Protein AF-A0A343US29-F1 (afdb_monomer_lite)

Organism: NCBI:txid1192864

Secondary structure (DSSP, 8-state):
-------PPPHHHHHHHHHHHHHHHHHHHHHHHHHHHHHHHH-TTHHHHHHHHH---HHHHHHHHHT-SSPPPHHHHHHHHHHHHHHH--

Foldseek 3Di:
DDDPPPDDDDPVVVVVVVVVCVVCVVVLVVVLLVLLLCQPPVDVCSLVQLCVQLVDHSVRSVCSNVVHDDHDDPVSSVSSSVSVVVVVVD

Radius of gyration: 17.39 Å; chains: 1; bounding box: 46×40×36 Å

InterPro domains:
  IPR010982 Lambda repressor-like, DNA-binding domain superfamily [G3DSA:1.10.260.40] (26-87)

Structure (mmCIF, N/CA/C/O backbone):
data_AF-A0A343US29-F1
#
_entry.id   AF-A0A343US29-F1
#
loop_
_atom_site.group_PDB
_atom_site.id
_atom_site.type_symbol
_atom_site.label_atom_id
_atom_site.label_alt_id
_atom_site.label_comp_id
_atom_site.label_asym_id
_atom_site.label_entity_id
_atom_site.label_seq_id
_atom_site.pdbx_PDB_ins_code
_atom_site.Cartn_x
_atom_site.Cartn_y
_atom_site.Cartn_z
_atom_site.occupancy
_atom_site.B_iso_or_equiv
_atom_site.auth_seq_id
_atom_site.auth_comp_id
_atom_site.auth_asym_id
_atom_site.auth_atom_id
_atom_site.pdbx_PDB_model_num
ATOM 1 N N . MET A 1 1 ? 33.214 -25.341 0.322 1.00 38.78 1 MET A N 1
ATOM 2 C CA . MET A 1 1 ? 32.112 -24.356 0.390 1.00 38.78 1 MET A CA 1
ATOM 3 C C . MET A 1 1 ? 32.236 -23.452 -0.827 1.00 38.78 1 MET A C 1
ATOM 5 O O . MET A 1 1 ? 33.249 -22.780 -0.954 1.00 38.78 1 MET A O 1
ATOM 9 N N . ALA A 1 2 ? 31.307 -23.536 -1.781 1.00 44.22 2 ALA A N 1
ATOM 10 C CA . ALA A 1 2 ? 31.386 -22.765 -3.021 1.00 44.22 2 ALA A CA 1
ATOM 11 C C . ALA A 1 2 ? 31.000 -21.305 -2.754 1.00 44.22 2 ALA A C 1
ATOM 13 O O . ALA A 1 2 ? 29.889 -21.028 -2.303 1.00 44.22 2 ALA A O 1
ATOM 14 N N . VAL A 1 3 ? 31.923 -20.384 -3.030 1.00 52.31 3 VAL A N 1
ATOM 15 C CA . VAL A 1 3 ? 31.653 -18.945 -3.071 1.00 52.31 3 VAL A CA 1
ATOM 16 C C . VAL A 1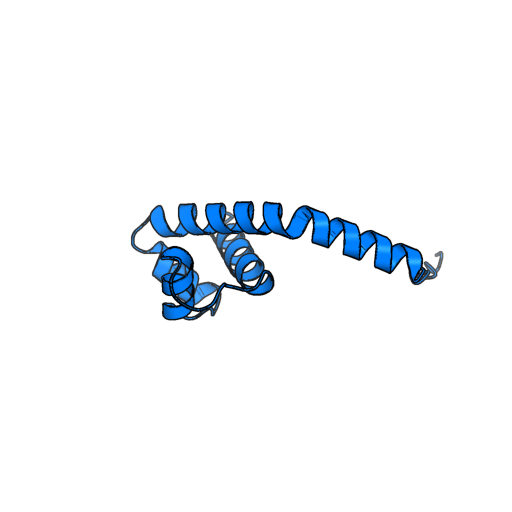 3 ? 30.659 -18.715 -4.208 1.00 52.31 3 VAL A C 1
ATOM 18 O O . VAL A 1 3 ? 31.006 -18.889 -5.377 1.00 52.31 3 VAL A O 1
ATOM 21 N N . ARG A 1 4 ? 29.403 -18.383 -3.884 1.00 57.44 4 ARG A N 1
ATOM 22 C CA . ARG A 1 4 ? 28.430 -17.942 -4.888 1.00 57.44 4 ARG A CA 1
ATOM 23 C C . ARG A 1 4 ? 28.941 -16.622 -5.450 1.00 57.44 4 ARG A C 1
ATOM 25 O O . ARG A 1 4 ? 28.867 -15.591 -4.794 1.00 57.44 4 ARG A O 1
ATOM 32 N N . LYS A 1 5 ? 29.527 -16.677 -6.642 1.00 55.56 5 LYS A N 1
ATOM 33 C CA . LYS A 1 5 ? 29.874 -15.492 -7.418 1.00 55.56 5 LYS A CA 1
ATOM 34 C C . LYS A 1 5 ? 28.549 -14.817 -7.766 1.00 55.56 5 LYS A C 1
ATOM 36 O O . LYS A 1 5 ? 27.795 -15.353 -8.572 1.00 55.56 5 LYS A O 1
ATOM 41 N N . GLU A 1 6 ? 28.229 -13.707 -7.110 1.00 60.78 6 GLU A N 1
ATOM 42 C CA . GLU A 1 6 ? 27.063 -12.900 -7.466 1.00 60.78 6 GLU A CA 1
ATOM 43 C C . GLU A 1 6 ? 27.288 -12.339 -8.876 1.00 60.78 6 GLU A C 1
ATOM 45 O O . GLU A 1 6 ? 28.000 -11.353 -9.075 1.00 60.78 6 GLU A O 1
ATOM 50 N N . MET A 1 7 ? 26.761 -13.033 -9.887 1.00 68.00 7 MET A N 1
ATOM 51 C CA . MET A 1 7 ? 26.693 -12.511 -11.246 1.00 68.00 7 MET A CA 1
ATOM 52 C C . MET A 1 7 ? 25.689 -11.367 -11.222 1.00 68.00 7 MET A C 1
ATOM 54 O O . MET A 1 7 ? 24.492 -11.580 -11.044 1.00 68.00 7 MET A O 1
ATOM 58 N N . LYS A 1 8 ? 26.204 -10.140 -11.335 1.00 77.75 8 LYS A N 1
ATOM 59 C CA . LYS A 1 8 ? 25.363 -8.960 -11.507 1.00 77.75 8 LYS A CA 1
ATOM 60 C C . LYS A 1 8 ? 24.547 -9.154 -12.793 1.00 77.75 8 LYS A C 1
ATOM 62 O O . LYS A 1 8 ? 25.155 -9.522 -13.802 1.00 77.75 8 LYS A O 1
ATOM 67 N N . PRO A 1 9 ? 23.223 -8.934 -12.758 1.00 80.62 9 PRO A N 1
ATOM 68 C CA . PRO A 1 9 ? 22.381 -9.090 -13.936 1.00 80.62 9 PRO A CA 1
ATOM 69 C C . PRO A 1 9 ? 22.856 -8.163 -15.057 1.00 80.62 9 PRO A C 1
ATOM 71 O O . PRO A 1 9 ? 23.393 -7.078 -14.802 1.00 80.62 9 PRO A O 1
ATOM 74 N N . SER A 1 10 ? 22.677 -8.598 -16.300 1.00 90.88 10 SER A N 1
ATOM 75 C CA . SER A 1 10 ? 22.977 -7.781 -17.470 1.00 90.88 10 SER A CA 1
ATOM 76 C C . SER A 1 10 ? 22.028 -6.578 -17.544 1.00 90.88 10 SER A C 1
ATOM 78 O O . SER A 1 10 ? 20.937 -6.571 -16.968 1.00 90.88 10 SER A O 1
ATOM 80 N N . ILE A 1 11 ? 22.425 -5.534 -18.278 1.00 90.31 11 ILE A N 1
ATOM 81 C CA . ILE A 1 11 ? 21.562 -4.362 -18.490 1.00 90.31 11 ILE A CA 1
ATOM 82 C C . ILE A 1 11 ? 20.245 -4.763 -19.175 1.00 90.31 11 ILE A C 1
ATOM 84 O O . ILE A 1 11 ? 19.194 -4.227 -18.835 1.00 90.31 11 ILE A O 1
ATOM 88 N N . GLU A 1 12 ? 20.278 -5.739 -20.083 1.00 91.44 12 GLU A N 1
ATOM 89 C CA . GLU A 1 12 ? 19.087 -6.254 -20.768 1.00 91.44 12 GLU A CA 1
ATOM 90 C C . GLU A 1 12 ? 18.121 -6.942 -19.795 1.00 91.44 12 GLU A C 1
ATOM 92 O O . GLU A 1 12 ? 16.917 -6.687 -19.846 1.00 91.44 12 GLU A O 1
ATOM 97 N N . GLU A 1 13 ? 18.640 -7.739 -18.855 1.00 88.31 13 GLU A N 1
ATOM 98 C CA . GLU A 1 13 ? 17.844 -8.389 -17.805 1.00 88.31 13 GLU A CA 1
ATOM 99 C C . GLU A 1 13 ? 17.199 -7.357 -16.868 1.00 88.31 13 GLU A C 1
ATOM 101 O O . GLU A 1 13 ? 16.020 -7.474 -16.528 1.00 88.31 13 GLU A O 1
ATOM 106 N N . ILE A 1 14 ? 17.938 -6.304 -16.501 1.00 90.62 14 ILE A N 1
ATOM 107 C CA . ILE A 1 14 ? 17.418 -5.199 -15.682 1.00 90.62 14 ILE A CA 1
ATOM 108 C C . ILE A 1 14 ? 16.293 -4.457 -16.421 1.00 90.62 14 ILE A C 1
ATOM 110 O O . ILE A 1 14 ? 15.255 -4.156 -15.825 1.00 90.62 14 ILE A O 1
ATOM 114 N N . ILE A 1 15 ? 16.469 -4.175 -17.717 1.00 88.75 15 ILE A N 1
ATOM 115 C CA . ILE A 1 15 ? 15.456 -3.501 -18.543 1.00 88.75 15 ILE A CA 1
ATOM 116 C C . ILE A 1 15 ? 14.205 -4.373 -18.686 1.00 88.75 15 ILE A C 1
ATOM 118 O O . ILE A 1 15 ? 13.095 -3.865 -18.521 1.00 88.75 15 ILE A O 1
ATOM 122 N N . ALA A 1 16 ? 14.367 -5.668 -18.967 1.00 88.25 16 ALA A N 1
ATOM 123 C CA . ALA A 1 16 ? 13.254 -6.603 -19.109 1.00 88.25 16 ALA A CA 1
ATOM 124 C C . ALA A 1 16 ? 12.452 -6.722 -17.807 1.00 88.25 16 ALA A C 1
ATOM 126 O O . ALA A 1 16 ? 11.229 -6.588 -17.821 1.00 88.25 16 ALA A O 1
ATOM 127 N N . HIS A 1 17 ? 13.138 -6.868 -16.670 1.00 86.44 17 HIS A N 1
ATOM 128 C CA . HIS A 1 17 ? 12.497 -6.869 -15.359 1.00 86.44 17 HIS A CA 1
ATOM 129 C C . HIS A 1 17 ? 11.727 -5.565 -15.110 1.00 86.44 17 HIS A C 1
ATOM 131 O O . HIS A 1 17 ? 10.575 -5.595 -14.682 1.00 86.44 17 HIS A O 1
ATOM 137 N N . ARG A 1 18 ? 12.327 -4.404 -15.417 1.00 88.44 18 ARG A N 1
ATOM 138 C CA . ARG A 1 18 ? 11.656 -3.116 -15.213 1.00 88.44 18 ARG A CA 1
ATOM 139 C C . ARG A 1 18 ? 10.418 -2.957 -16.093 1.00 88.44 18 ARG A C 1
ATOM 141 O O . ARG A 1 18 ? 9.428 -2.435 -15.596 1.00 88.44 18 ARG A O 1
ATOM 148 N N . ARG A 1 19 ? 10.458 -3.398 -17.355 1.00 82.94 19 ARG A N 1
ATOM 149 C CA . ARG A 1 19 ? 9.291 -3.378 -18.255 1.00 82.94 19 ARG A CA 1
ATOM 150 C C . ARG A 1 19 ? 8.160 -4.248 -17.724 1.00 82.94 19 ARG A C 1
ATOM 152 O O . ARG A 1 19 ? 7.062 -3.737 -17.578 1.00 82.94 19 ARG A O 1
ATOM 159 N N . ASN A 1 20 ? 8.463 -5.474 -17.303 1.00 82.12 20 ASN A N 1
ATOM 160 C CA . ASN A 1 20 ? 7.458 -6.358 -16.711 1.00 82.12 20 ASN A CA 1
ATOM 161 C C . ASN A 1 20 ? 6.785 -5.725 -15.481 1.00 82.12 20 ASN A C 1
ATOM 163 O O . ASN A 1 20 ? 5.570 -5.794 -15.351 1.00 82.12 20 ASN A O 1
ATOM 167 N N . CYS A 1 21 ? 7.549 -5.062 -14.603 1.00 81.44 21 CYS A N 1
ATOM 168 C CA . CYS A 1 21 ? 6.966 -4.345 -13.463 1.00 81.44 21 CYS A CA 1
ATOM 169 C C . CYS A 1 21 ? 6.106 -3.139 -13.875 1.00 81.44 21 CYS A C 1
ATOM 171 O O . CYS A 1 21 ? 5.162 -2.801 -13.172 1.00 81.44 21 CYS A O 1
ATOM 173 N N . LEU A 1 22 ? 6.452 -2.451 -14.968 1.00 81.50 22 LEU A N 1
ATOM 174 C CA . LEU A 1 22 ? 5.665 -1.323 -15.478 1.00 81.50 22 LEU A CA 1
ATOM 175 C C . LEU A 1 22 ? 4.366 -1.800 -16.134 1.00 81.50 22 LEU A C 1
ATOM 177 O O . LEU A 1 22 ? 3.335 -1.153 -15.966 1.00 81.50 22 LEU A O 1
ATOM 181 N N . ASP A 1 23 ? 4.406 -2.939 -16.826 1.00 83.62 23 ASP A N 1
ATOM 182 C CA . ASP A 1 23 ? 3.241 -3.538 -17.479 1.00 83.62 23 ASP A CA 1
ATOM 183 C C . ASP A 1 23 ? 2.173 -3.957 -16.456 1.00 83.62 23 ASP A C 1
ATOM 185 O O . ASP A 1 23 ? 0.976 -3.852 -16.730 1.00 83.62 23 ASP A O 1
ATOM 189 N N . THR A 1 24 ? 2.584 -4.371 -15.251 1.00 86.88 24 THR A N 1
ATOM 190 C CA . THR A 1 24 ? 1.656 -4.709 -14.159 1.00 86.88 24 THR A CA 1
ATOM 191 C C . THR A 1 24 ? 1.321 -3.530 -13.250 1.00 86.88 24 THR A C 1
ATOM 193 O O . THR A 1 24 ? 0.345 -3.621 -12.509 1.00 86.88 24 THR A O 1
ATOM 196 N N . GLU A 1 25 ? 2.045 -2.403 -13.322 1.00 87.94 25 GLU A N 1
ATOM 197 C CA . GLU A 1 25 ? 1.943 -1.317 -12.332 1.00 87.94 25 GLU A CA 1
ATOM 198 C C . GLU A 1 25 ? 0.510 -0.793 -12.173 1.00 87.94 25 GLU A C 1
ATOM 200 O O . GLU A 1 25 ? 0.069 -0.525 -11.055 1.00 87.94 25 GLU A O 1
ATOM 205 N N . ALA A 1 26 ? -0.238 -0.657 -13.271 1.00 87.94 26 ALA A N 1
ATOM 206 C CA . ALA A 1 26 ? -1.623 -0.191 -13.222 1.00 87.94 26 ALA A CA 1
ATOM 207 C C . ALA A 1 26 ? -2.544 -1.180 -12.485 1.00 87.94 26 ALA A C 1
ATOM 209 O O . ALA A 1 26 ? -3.316 -0.768 -11.618 1.00 87.94 26 ALA A O 1
ATOM 210 N N . SER A 1 27 ? -2.420 -2.477 -12.785 1.00 89.88 27 SER A N 1
ATOM 211 C CA . SER A 1 27 ? -3.194 -3.536 -12.127 1.00 89.88 27 SER A CA 1
ATOM 212 C C . SER A 1 27 ? -2.793 -3.690 -10.658 1.00 89.88 27 SER A C 1
ATOM 214 O O . SER A 1 27 ? -3.652 -3.823 -9.787 1.00 89.88 27 SER A O 1
ATOM 216 N N . ASP A 1 28 ? -1.494 -3.626 -10.359 1.00 92.19 28 ASP A N 1
ATOM 217 C CA . ASP A 1 28 ? -0.967 -3.702 -8.996 1.00 92.19 28 ASP A CA 1
ATOM 218 C C . ASP A 1 28 ? -1.469 -2.520 -8.163 1.00 92.19 28 ASP A C 1
ATOM 220 O O . ASP A 1 28 ? -1.921 -2.680 -7.029 1.00 92.19 28 ASP A O 1
ATOM 224 N N . ARG A 1 29 ? -1.451 -1.315 -8.740 1.00 92.75 29 ARG A N 1
ATOM 225 C CA . ARG A 1 29 ? -1.986 -0.105 -8.112 1.00 92.75 29 ARG A CA 1
ATOM 226 C C . ARG A 1 29 ? -3.458 -0.254 -7.760 1.00 92.75 29 ARG A C 1
ATOM 228 O O . ARG A 1 29 ? -3.853 0.152 -6.665 1.00 92.75 29 ARG A O 1
ATOM 235 N N . GLU A 1 30 ? -4.262 -0.782 -8.677 1.00 92.06 30 GLU A N 1
ATOM 236 C CA . GLU A 1 30 ? -5.693 -0.994 -8.466 1.00 92.06 30 GLU A CA 1
ATOM 237 C C . GLU A 1 30 ? -5.938 -2.002 -7.338 1.00 92.06 30 GLU A C 1
ATOM 239 O O . GLU A 1 30 ? -6.653 -1.689 -6.385 1.00 92.06 30 GLU A O 1
ATOM 244 N N . ALA A 1 31 ? -5.253 -3.148 -7.372 1.00 94.69 31 ALA A N 1
ATOM 245 C CA . ALA A 1 31 ? -5.356 -4.179 -6.343 1.00 94.69 31 ALA A CA 1
ATOM 246 C C . ALA A 1 31 ? -4.948 -3.665 -4.950 1.00 94.69 31 ALA A C 1
ATOM 248 O O . ALA A 1 31 ? -5.671 -3.868 -3.973 1.00 94.69 31 ALA A O 1
ATOM 249 N N . LEU A 1 32 ? -3.822 -2.946 -4.850 1.00 94.94 32 LEU A N 1
ATOM 250 C CA . LEU A 1 32 ? -3.378 -2.339 -3.590 1.00 94.94 32 LEU A CA 1
ATOM 251 C C . LEU A 1 32 ? -4.373 -1.282 -3.103 1.00 94.94 32 LEU A C 1
ATOM 253 O O . LEU A 1 32 ? -4.651 -1.188 -1.908 1.00 94.94 32 LEU A O 1
ATOM 257 N N . THR A 1 33 ? -4.928 -0.489 -4.020 1.00 93.31 33 THR A N 1
ATOM 258 C CA . THR A 1 33 ? -5.905 0.545 -3.670 1.00 93.31 33 THR A CA 1
ATOM 259 C C . THR A 1 33 ? -7.162 -0.059 -3.069 1.00 93.31 33 THR A C 1
ATOM 261 O O . THR A 1 33 ? -7.636 0.401 -2.028 1.00 93.31 33 THR A O 1
ATOM 264 N N . GLU A 1 34 ? -7.677 -1.103 -3.706 1.00 94.56 34 GLU A N 1
ATOM 265 C CA . GLU A 1 34 ? -8.866 -1.805 -3.253 1.00 94.56 34 GLU A CA 1
ATOM 266 C C . GLU A 1 34 ? -8.633 -2.482 -1.897 1.00 94.56 34 GLU A C 1
ATOM 268 O O . GLU A 1 34 ? -9.427 -2.315 -0.972 1.00 94.56 34 GLU A O 1
ATOM 273 N N . TYR A 1 35 ? -7.481 -3.131 -1.718 1.00 95.88 35 TYR A N 1
ATOM 274 C CA . TYR A 1 35 ? -7.094 -3.728 -0.442 1.00 95.88 35 TYR A CA 1
ATOM 275 C C . TYR A 1 35 ? -7.066 -2.705 0.709 1.00 95.88 35 TYR A C 1
ATOM 277 O O . TYR A 1 35 ? -7.624 -2.944 1.785 1.00 95.88 35 TYR A O 1
ATOM 285 N N . ILE A 1 36 ? -6.482 -1.522 0.477 1.00 94.88 36 ILE A N 1
ATOM 286 C CA . ILE A 1 36 ? -6.439 -0.451 1.483 1.00 94.88 36 ILE A CA 1
ATOM 287 C C . ILE A 1 36 ? -7.846 0.082 1.786 1.00 94.88 36 ILE A C 1
ATOM 289 O O . ILE A 1 36 ? -8.174 0.312 2.954 1.00 94.88 36 ILE A O 1
ATOM 293 N N . ARG A 1 37 ? -8.693 0.259 0.763 1.00 93.25 37 ARG A N 1
ATOM 294 C CA . ARG A 1 37 ? -10.084 0.716 0.931 1.00 93.25 37 ARG A CA 1
ATOM 295 C C . ARG A 1 37 ? -10.905 -0.255 1.768 1.00 93.25 37 ARG A C 1
ATOM 297 O O . ARG A 1 37 ? -11.593 0.182 2.691 1.00 93.25 37 ARG A O 1
ATOM 304 N N . GLN A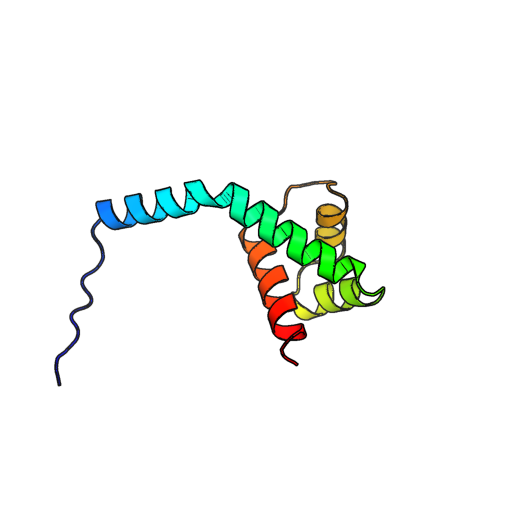 1 38 ? -10.805 -1.552 1.489 1.00 94.62 38 GLN A N 1
ATOM 305 C CA . GLN A 1 38 ? -11.511 -2.583 2.248 1.00 94.62 38 GLN A CA 1
ATOM 306 C C . GLN A 1 38 ? -11.122 -2.547 3.724 1.00 94.62 38 GLN A C 1
ATOM 308 O O . GLN A 1 38 ? -11.994 -2.519 4.593 1.00 94.62 38 GLN A O 1
ATOM 313 N N . PHE A 1 39 ? -9.824 -2.450 4.022 1.00 94.56 39 PHE A N 1
ATOM 314 C CA . PHE A 1 39 ? -9.367 -2.334 5.402 1.00 94.56 39 PHE A CA 1
ATOM 315 C C . PHE A 1 39 ? -9.869 -1.052 6.075 1.00 94.56 39 PHE A C 1
ATOM 317 O O . PHE A 1 39 ? -10.414 -1.113 7.177 1.00 94.56 39 PHE A O 1
ATOM 324 N N . ALA A 1 40 ? -9.715 0.109 5.433 1.00 91.31 40 ALA A N 1
ATOM 325 C CA . ALA A 1 40 ? -10.117 1.390 6.009 1.00 91.31 40 ALA A CA 1
ATOM 326 C C . ALA A 1 40 ? -11.621 1.439 6.333 1.00 91.31 40 ALA A C 1
ATOM 328 O O . ALA A 1 40 ? -12.005 1.949 7.387 1.00 91.31 40 ALA A O 1
ATOM 329 N N . ASN A 1 41 ? -12.454 0.857 5.465 1.00 90.25 41 ASN A N 1
ATOM 330 C CA . ASN A 1 41 ? -13.910 0.857 5.603 1.00 90.25 41 ASN A CA 1
ATOM 331 C C . ASN A 1 41 ? -14.446 -0.238 6.537 1.00 90.25 41 ASN A C 1
ATOM 333 O O . ASN A 1 41 ? -15.566 -0.117 7.029 1.00 90.25 41 ASN A O 1
ATOM 337 N N . ALA A 1 42 ? -13.666 -1.285 6.825 1.00 92.38 42 ALA A N 1
ATOM 338 C CA . ALA A 1 42 ? -14.125 -2.399 7.652 1.00 92.38 42 ALA A CA 1
ATOM 339 C C . ALA A 1 42 ? -14.477 -1.989 9.096 1.00 92.38 42 ALA A C 1
ATOM 341 O O . ALA A 1 42 ? -15.401 -2.553 9.683 1.00 92.38 42 ALA A O 1
ATOM 342 N N . LYS A 1 43 ? -13.747 -1.036 9.702 1.00 92.00 43 LYS A N 1
ATOM 343 C CA . LYS A 1 43 ? -13.999 -0.564 11.080 1.00 92.00 43 LYS A CA 1
ATOM 344 C C . LYS A 1 43 ? -13.617 0.908 11.251 1.00 92.00 43 LYS A C 1
ATOM 346 O O . LYS A 1 43 ? -12.548 1.328 10.821 1.00 92.00 43 LYS A O 1
ATOM 351 N N . ARG A 1 44 ? -14.416 1.669 12.015 1.00 83.12 44 ARG A N 1
ATOM 352 C CA . ARG A 1 44 ? -14.210 3.113 12.293 1.00 83.12 44 ARG A CA 1
ATOM 353 C C . ARG A 1 44 ? -12.821 3.458 12.869 1.00 83.12 44 ARG A C 1
ATOM 355 O O . ARG A 1 44 ? -12.353 4.575 12.686 1.00 83.12 44 ARG A O 1
ATOM 362 N N . GLY A 1 45 ? -12.157 2.516 13.544 1.00 89.75 45 GLY A N 1
ATOM 363 C CA . GLY A 1 45 ? -10.806 2.693 14.099 1.00 89.75 45 GLY A CA 1
ATOM 364 C C . GLY A 1 45 ? -9.657 2.398 13.128 1.00 89.75 45 GLY A C 1
ATOM 365 O O . GLY A 1 45 ? -8.522 2.777 13.408 1.00 89.75 45 GLY A O 1
ATOM 366 N N . ASN A 1 46 ? -9.922 1.763 11.983 1.00 92.50 46 ASN A N 1
ATOM 367 C CA . ASN A 1 46 ? -8.868 1.272 11.093 1.00 92.50 46 ASN A CA 1
ATOM 368 C C . ASN A 1 46 ? -8.076 2.400 10.442 1.00 92.50 46 ASN A C 1
ATOM 370 O O . ASN A 1 46 ? -6.868 2.274 10.293 1.00 92.50 46 ASN A O 1
ATOM 374 N N . MET A 1 47 ? -8.715 3.530 10.139 1.00 91.12 47 MET A N 1
ATOM 375 C CA . MET A 1 47 ? -8.014 4.717 9.644 1.00 91.12 47 MET A CA 1
ATOM 376 C C . MET A 1 47 ? -6.992 5.255 10.648 1.00 91.12 47 MET A C 1
ATOM 378 O O . MET A 1 47 ? -5.852 5.524 10.280 1.00 91.12 47 MET A O 1
ATOM 382 N N . ALA A 1 48 ? -7.378 5.367 11.922 1.00 92.88 48 ALA A N 1
ATOM 383 C CA . ALA A 1 48 ? -6.481 5.842 12.973 1.00 92.88 48 ALA A CA 1
ATOM 384 C C . ALA A 1 48 ? -5.322 4.861 13.204 1.00 92.88 48 ALA A C 1
ATOM 386 O O . ALA A 1 48 ? -4.169 5.281 13.311 1.00 92.88 48 ALA A O 1
ATOM 387 N N . THR A 1 49 ? -5.612 3.556 13.216 1.00 94.00 49 THR A N 1
ATOM 388 C CA . THR A 1 49 ? -4.582 2.514 13.293 1.00 94.00 49 THR A CA 1
ATOM 389 C C . THR A 1 49 ? -3.640 2.587 12.095 1.00 94.00 49 THR A C 1
ATOM 391 O O . THR A 1 49 ? -2.428 2.595 12.273 1.00 94.00 49 THR A O 1
ATOM 394 N N . LEU A 1 50 ? -4.169 2.715 10.877 1.00 93.62 50 LEU A N 1
ATOM 395 C CA . LEU A 1 50 ? -3.360 2.762 9.665 1.00 93.62 50 LEU A CA 1
ATOM 396 C C . LEU A 1 50 ? -2.432 3.978 9.660 1.00 93.62 50 LEU A C 1
ATOM 398 O O . LEU A 1 50 ? -1.251 3.829 9.369 1.00 93.62 50 LEU A O 1
ATOM 402 N N . THR A 1 51 ? -2.923 5.160 10.046 1.00 94.62 51 THR A N 1
ATOM 403 C CA . THR A 1 51 ? -2.083 6.356 10.224 1.00 94.62 51 THR A CA 1
ATOM 404 C C . THR A 1 51 ? -0.955 6.108 11.223 1.00 94.62 51 THR A C 1
ATOM 406 O O . THR A 1 51 ? 0.204 6.386 10.920 1.00 94.62 51 THR A O 1
ATOM 409 N N . ARG A 1 52 ? -1.277 5.567 12.403 1.00 95.25 52 ARG A N 1
ATOM 410 C CA . ARG A 1 52 ? -0.300 5.372 13.480 1.00 95.25 52 ARG A CA 1
ATOM 411 C C . ARG A 1 52 ? 0.792 4.373 13.102 1.00 95.25 52 ARG A C 1
ATOM 413 O O . ARG A 1 52 ? 1.962 4.636 13.347 1.00 95.25 52 ARG A O 1
ATOM 420 N N . GLU A 1 53 ? 0.409 3.243 12.522 1.00 96.12 53 GLU A N 1
ATOM 421 C CA . GLU A 1 53 ? 1.317 2.113 12.289 1.00 96.12 53 GLU A CA 1
ATOM 422 C C . GLU A 1 53 ? 2.096 2.242 10.970 1.00 96.12 53 GLU A C 1
ATOM 424 O O . GLU A 1 53 ? 3.175 1.672 10.840 1.00 96.12 53 GLU A O 1
ATOM 429 N N . SER A 1 54 ? 1.579 2.991 9.986 1.00 94.62 54 SER A N 1
ATOM 430 C CA . SER A 1 54 ? 2.287 3.233 8.715 1.00 94.62 54 SER A CA 1
ATOM 431 C C . SER A 1 54 ? 3.166 4.486 8.728 1.00 94.62 54 SER A C 1
ATOM 433 O O . SER A 1 54 ? 4.000 4.656 7.842 1.00 94.62 54 SER A O 1
ATOM 435 N N . GLY A 1 55 ? 2.944 5.408 9.673 1.00 94.44 55 GLY A N 1
ATOM 436 C CA . GLY A 1 55 ? 3.571 6.733 9.670 1.00 94.44 55 GLY A CA 1
ATOM 437 C C . GLY A 1 55 ? 3.090 7.654 8.538 1.00 94.44 55 GLY A C 1
ATOM 438 O O . GLY A 1 55 ? 3.581 8.776 8.405 1.00 94.44 55 GLY A O 1
ATOM 439 N N . VAL A 1 56 ? 2.126 7.219 7.719 1.00 93.94 56 VAL A N 1
ATOM 440 C CA . VAL A 1 56 ? 1.548 8.033 6.646 1.00 93.94 56 VAL A CA 1
ATOM 441 C C . VAL A 1 56 ? 0.521 9.002 7.247 1.00 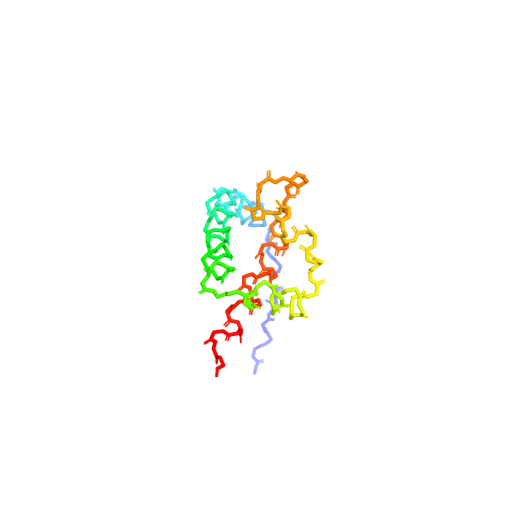93.94 56 VAL A C 1
ATOM 443 O O . VAL A 1 56 ? -0.402 8.554 7.934 1.00 93.94 56 VAL A O 1
ATOM 446 N N . PRO A 1 57 ? 0.614 10.321 6.976 1.00 92.62 57 PRO A N 1
ATOM 447 C CA . PRO A 1 57 ? -0.305 11.302 7.545 1.00 92.62 57 PRO A CA 1
ATOM 448 C C . PRO A 1 57 ? -1.770 10.997 7.227 1.00 92.62 57 PRO A C 1
ATOM 450 O O . PRO A 1 57 ? -2.112 10.693 6.082 1.00 92.62 57 PRO A O 1
ATOM 453 N N . GLN A 1 58 ? -2.652 11.170 8.214 1.00 91.50 58 GLN A N 1
ATOM 454 C CA . GLN A 1 58 ? -4.089 10.922 8.056 1.00 91.50 58 GLN A CA 1
ATOM 455 C C . GLN A 1 58 ? -4.697 11.708 6.887 1.00 91.50 58 GLN A C 1
ATOM 457 O O . GLN A 1 58 ? -5.528 11.174 6.159 1.00 91.50 58 GLN A O 1
ATOM 462 N N . SER A 1 59 ? -4.260 12.953 6.666 1.00 91.00 59 SER A N 1
ATOM 463 C CA . SER A 1 59 ? -4.696 13.772 5.527 1.00 91.00 59 SER A CA 1
ATOM 464 C C . SER A 1 59 ? -4.342 13.130 4.185 1.00 91.00 59 SER A C 1
ATOM 466 O O . SER A 1 59 ? -5.173 13.109 3.283 1.00 91.00 59 SER A O 1
ATOM 468 N N . LYS A 1 60 ? -3.149 12.534 4.064 1.00 91.31 60 LYS A N 1
ATOM 469 C CA . LYS A 1 60 ? -2.696 11.844 2.851 1.00 91.31 60 LYS A CA 1
ATOM 470 C C . LYS A 1 60 ? -3.510 10.574 2.589 1.00 91.31 60 LYS A C 1
ATOM 472 O O . LYS A 1 60 ? -3.907 10.346 1.452 1.00 91.31 60 LYS A O 1
ATOM 477 N N . ILE A 1 61 ? -3.810 9.792 3.630 1.00 91.25 61 ILE A N 1
ATOM 478 C CA . ILE A 1 61 ? -4.667 8.597 3.513 1.00 91.25 61 ILE A CA 1
ATOM 479 C C . ILE A 1 61 ? -6.119 8.995 3.195 1.00 91.25 61 ILE A C 1
ATOM 481 O O . ILE A 1 61 ? -6.757 8.376 2.352 1.00 91.25 61 ILE A O 1
ATOM 485 N N . SER A 1 62 ? -6.645 10.050 3.822 1.00 90.12 62 SER A N 1
ATOM 486 C CA . SER A 1 62 ? -8.001 10.548 3.555 1.00 90.12 62 SER A CA 1
ATOM 487 C C . SER A 1 62 ? -8.155 11.027 2.110 1.00 90.12 62 SER A C 1
ATOM 489 O O . SER A 1 62 ? -9.078 10.613 1.413 1.00 90.12 62 SER A O 1
ATOM 491 N N . ASN A 1 63 ? -7.215 11.846 1.636 1.00 91.00 63 ASN A N 1
ATOM 492 C CA . ASN A 1 63 ? -7.183 12.341 0.260 1.00 91.00 63 ASN A CA 1
ATOM 493 C C . ASN A 1 63 ? -7.148 11.187 -0.748 1.00 91.00 63 ASN A C 1
ATOM 495 O O . ASN A 1 63 ? -7.951 11.128 -1.674 1.00 91.00 63 ASN A O 1
ATOM 499 N N . PHE A 1 64 ? -6.285 10.206 -0.494 1.00 90.69 64 PHE A N 1
ATOM 500 C CA . PHE A 1 64 ? -6.207 8.976 -1.269 1.00 90.69 64 PHE A CA 1
ATOM 501 C C . PHE A 1 64 ? -7.537 8.218 -1.359 1.00 90.69 64 PHE A C 1
ATOM 503 O O . PHE A 1 64 ? -7.992 7.903 -2.458 1.00 90.69 64 PHE A O 1
ATOM 510 N N . LEU A 1 65 ? -8.171 7.935 -0.218 1.00 88.56 65 LEU A N 1
ATOM 511 C CA . LEU A 1 65 ? -9.410 7.156 -0.182 1.00 88.56 65 LEU A CA 1
ATOM 512 C C . LEU A 1 65 ? -10.559 7.878 -0.886 1.00 88.56 65 LEU A C 1
ATOM 514 O O . LEU A 1 65 ? -11.322 7.240 -1.611 1.00 88.56 65 LEU A O 1
ATOM 518 N N . ASN A 1 66 ? -10.628 9.199 -0.722 1.00 88.56 66 ASN A N 1
ATOM 519 C CA . ASN A 1 66 ? -11.648 10.048 -1.330 1.00 88.56 66 ASN A CA 1
ATOM 520 C C . ASN A 1 66 ? -11.350 10.409 -2.796 1.00 88.56 66 ASN A C 1
ATOM 522 O O . ASN A 1 66 ? -12.167 11.069 -3.432 1.00 88.56 66 ASN A O 1
ATOM 526 N N . GLY A 1 67 ? -10.193 10.010 -3.337 1.00 84.62 67 GLY A N 1
ATOM 527 C CA . GLY A 1 67 ? -9.774 10.375 -4.692 1.00 84.62 67 GLY A CA 1
ATOM 528 C C . GLY A 1 67 ? -9.537 11.878 -4.873 1.00 84.62 67 GLY A C 1
ATOM 529 O O . GLY A 1 67 ? -9.668 12.391 -5.982 1.00 84.62 67 GLY A O 1
ATOM 530 N N . THR A 1 68 ? -9.221 12.597 -3.795 1.00 82.62 68 THR A N 1
ATOM 531 C CA . THR A 1 68 ? -8.977 14.041 -3.806 1.00 82.62 68 THR A CA 1
ATOM 532 C C . THR A 1 68 ? -7.483 14.348 -3.676 1.00 82.62 68 THR A C 1
ATOM 534 O O . THR A 1 68 ? -6.725 13.614 -3.046 1.00 82.62 68 THR A O 1
ATOM 537 N N . GLY A 1 69 ? -7.031 15.460 -4.263 1.00 76.56 69 GLY A N 1
ATOM 538 C CA . GLY A 1 69 ? -5.632 15.897 -4.177 1.00 76.56 69 GLY A CA 1
ATOM 539 C C . GLY A 1 69 ? -4.659 15.088 -5.045 1.00 76.56 69 GLY A C 1
ATOM 540 O O . GLY A 1 69 ? -5.023 14.564 -6.096 1.00 76.56 69 GLY A O 1
ATOM 541 N N . THR A 1 70 ? -3.386 15.043 -4.639 1.00 76.31 70 THR A N 1
ATOM 542 C CA . THR A 1 70 ? -2.316 14.387 -5.407 1.00 76.31 70 THR A CA 1
ATOM 543 C C . THR A 1 70 ? -2.417 12.867 -5.319 1.00 76.31 70 THR A C 1
ATOM 545 O O . THR A 1 70 ? -2.505 12.311 -4.222 1.00 76.31 70 THR A O 1
ATOM 548 N N . SER A 1 71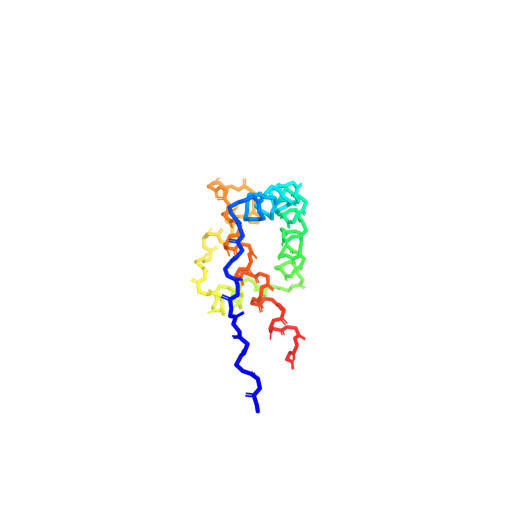 ? -2.324 12.196 -6.473 1.00 77.38 71 SER A N 1
ATOM 549 C CA . SER A 1 71 ? -2.276 10.733 -6.549 1.00 77.38 71 SER A CA 1
ATOM 550 C C . SER A 1 71 ? -1.150 10.165 -5.682 1.00 77.38 71 SER A C 1
ATOM 552 O O . SER A 1 71 ? -0.028 10.678 -5.652 1.00 77.38 71 SER A O 1
ATOM 554 N N . VAL A 1 72 ? -1.452 9.090 -4.961 1.00 86.19 72 VAL A N 1
ATOM 555 C CA . VAL A 1 72 ? -0.490 8.414 -4.094 1.00 86.19 72 VAL A CA 1
ATOM 556 C C . VAL A 1 72 ? 0.484 7.594 -4.938 1.00 86.19 72 VAL A C 1
ATOM 558 O O . VAL A 1 72 ? 0.077 6.807 -5.789 1.00 86.19 72 VAL A O 1
ATOM 561 N N . GLY A 1 73 ? 1.787 7.755 -4.706 1.00 90.75 73 GLY A N 1
ATOM 562 C CA . GLY A 1 73 ? 2.813 6.941 -5.367 1.00 90.75 73 GLY A CA 1
ATOM 563 C C . GLY A 1 73 ? 2.747 5.464 -4.956 1.00 90.75 73 GLY A C 1
ATOM 564 O O . GLY A 1 73 ? 2.314 5.154 -3.844 1.00 90.75 73 GLY A O 1
ATOM 565 N N . MET A 1 74 ? 3.228 4.560 -5.821 1.00 91.69 74 MET A N 1
ATOM 566 C CA . MET A 1 74 ? 3.237 3.110 -5.547 1.00 91.69 74 MET A CA 1
ATOM 567 C C . MET A 1 74 ? 3.899 2.763 -4.215 1.00 91.69 74 MET A C 1
ATOM 569 O O . MET A 1 74 ? 3.386 1.934 -3.477 1.00 91.69 74 MET A O 1
ATOM 573 N N . GLU A 1 75 ? 4.985 3.445 -3.856 1.00 92.00 75 GLU A N 1
ATOM 574 C CA . GLU A 1 75 ? 5.681 3.220 -2.586 1.00 92.00 75 GLU A CA 1
ATOM 575 C C . GLU A 1 75 ? 4.764 3.408 -1.370 1.00 92.00 75 GLU A C 1
ATOM 577 O O . G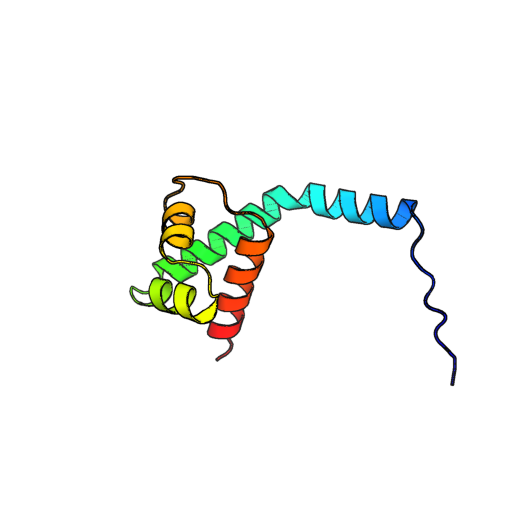LU A 1 75 ? 4.743 2.580 -0.465 1.00 92.00 75 GLU A O 1
ATOM 582 N N . THR A 1 76 ? 3.939 4.458 -1.360 1.00 93.38 76 THR A N 1
ATOM 583 C CA . THR A 1 76 ? 2.997 4.680 -0.256 1.00 93.38 76 THR A CA 1
ATOM 584 C C . THR A 1 76 ? 1.886 3.620 -0.250 1.00 93.38 76 THR A C 1
ATOM 586 O O . THR A 1 76 ? 1.485 3.190 0.828 1.00 93.38 76 THR A O 1
ATOM 589 N N . LEU A 1 77 ? 1.416 3.154 -1.416 1.00 94.81 77 LEU A N 1
ATOM 590 C CA . LEU A 1 77 ? 0.449 2.046 -1.495 1.00 94.81 77 LEU A CA 1
ATOM 591 C C . LEU A 1 77 ? 1.034 0.744 -0.936 1.00 94.81 77 LEU A C 1
ATOM 593 O O . LEU A 1 77 ? 0.360 0.033 -0.190 1.00 94.81 77 LEU A O 1
ATOM 597 N N . VAL A 1 78 ? 2.299 0.461 -1.247 1.00 95.62 78 VAL A N 1
ATOM 598 C CA . VAL A 1 78 ? 3.029 -0.698 -0.724 1.00 95.62 78 VAL A CA 1
ATOM 599 C C . VAL A 1 78 ? 3.205 -0.591 0.791 1.00 95.62 78 VAL A C 1
ATOM 601 O O . VAL A 1 78 ? 2.891 -1.551 1.491 1.00 95.62 78 VAL A O 1
ATOM 604 N N . ILE A 1 79 ? 3.623 0.569 1.317 1.00 96.75 79 ILE A N 1
ATOM 605 C CA . ILE A 1 79 ? 3.756 0.800 2.768 1.00 96.75 79 ILE A CA 1
ATOM 606 C C . ILE A 1 79 ? 2.425 0.535 3.478 1.00 96.75 79 ILE A C 1
ATOM 608 O O . ILE A 1 79 ? 2.381 -0.261 4.412 1.00 96.75 79 ILE A O 1
ATOM 612 N N . LEU A 1 80 ? 1.331 1.146 3.011 1.00 96.12 80 LEU A N 1
ATOM 613 C CA . LEU A 1 80 ? 0.010 0.971 3.621 1.00 96.12 80 LEU A CA 1
ATOM 614 C C . LEU A 1 80 ? -0.442 -0.494 3.573 1.00 96.12 80 LEU A C 1
ATOM 616 O O . LEU A 1 80 ? -0.920 -1.022 4.574 1.00 96.12 80 LEU A O 1
ATOM 620 N N . SER A 1 81 ? -0.241 -1.174 2.444 1.00 96.88 81 SER A N 1
ATOM 621 C CA . SER A 1 81 ? -0.628 -2.580 2.280 1.00 96.88 81 SER A CA 1
ATOM 622 C C . SER A 1 81 ? 0.186 -3.521 3.174 1.00 96.88 81 SER A C 1
ATOM 624 O O . SER A 1 81 ? -0.378 -4.428 3.788 1.00 96.88 81 SER A O 1
ATOM 626 N N . LEU A 1 82 ? 1.494 -3.285 3.313 1.00 96.31 82 LEU A N 1
ATOM 627 C CA . LEU A 1 82 ? 2.353 -4.028 4.239 1.00 96.31 82 LEU A CA 1
ATOM 628 C C . LEU A 1 82 ? 1.934 -3.805 5.693 1.00 96.31 82 LEU A C 1
ATOM 630 O O . LEU A 1 82 ? 1.842 -4.768 6.454 1.00 96.31 82 LEU A O 1
ATOM 634 N N . THR A 1 83 ? 1.623 -2.564 6.076 1.00 96.94 83 THR A N 1
ATOM 635 C CA . THR A 1 83 ? 1.089 -2.261 7.407 1.00 96.94 83 THR A CA 1
ATOM 636 C C . THR A 1 83 ? -0.199 -3.041 7.669 1.00 96.94 83 THR A C 1
ATOM 638 O O . THR A 1 83 ? -0.315 -3.675 8.713 1.00 96.94 83 THR A O 1
ATOM 641 N N . ILE A 1 84 ? -1.144 -3.062 6.724 1.00 96.12 84 ILE A N 1
ATOM 642 C CA . ILE A 1 84 ? -2.409 -3.802 6.868 1.00 96.12 84 ILE A CA 1
ATOM 643 C C . ILE A 1 84 ? -2.167 -5.305 7.024 1.00 96.12 84 ILE A C 1
ATOM 645 O O . ILE A 1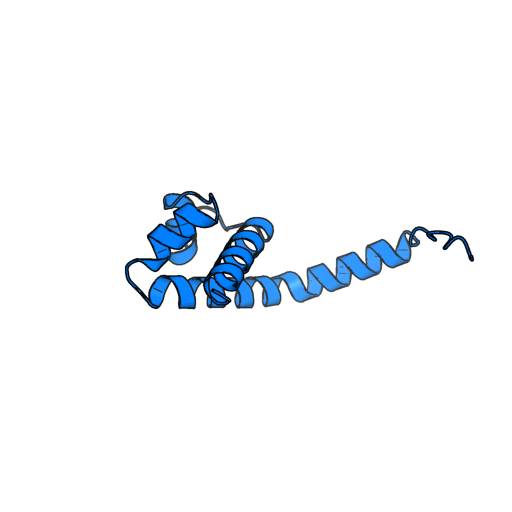 84 ? -2.760 -5.933 7.903 1.00 96.12 84 ILE A O 1
ATOM 649 N N . LYS A 1 85 ? -1.282 -5.884 6.202 1.00 95.31 85 LYS A N 1
ATOM 650 C CA . LYS A 1 85 ? -0.918 -7.303 6.297 1.00 95.31 85 LYS A CA 1
ATOM 651 C C . LYS A 1 85 ? -0.380 -7.638 7.692 1.00 95.31 85 LYS A C 1
ATOM 653 O O . LYS A 1 85 ? -0.895 -8.531 8.353 1.00 95.31 85 LYS A O 1
ATOM 658 N N . ASN A 1 86 ? 0.560 -6.837 8.189 1.00 94.69 86 ASN A N 1
ATOM 659 C CA . ASN A 1 86 ? 1.153 -7.024 9.515 1.00 94.69 86 ASN A CA 1
ATOM 660 C C . ASN A 1 86 ? 0.156 -6.838 10.671 1.00 94.69 86 ASN A C 1
ATOM 662 O O . ASN A 1 86 ? 0.394 -7.341 11.766 1.00 94.69 86 ASN A O 1
ATOM 666 N N . LEU A 1 87 ? -0.929 -6.087 10.463 1.00 91.75 87 LEU A N 1
ATOM 667 C CA . LEU A 1 87 ? -2.011 -5.938 11.439 1.00 91.75 87 LEU A CA 1
ATOM 668 C C . LEU A 1 87 ? -3.001 -7.105 11.417 1.00 91.75 87 LEU A C 1
ATOM 670 O O . LEU A 1 87 ? -3.678 -7.318 12.416 1.00 91.75 87 LEU A O 1
ATOM 674 N N . SER A 1 88 ? -3.100 -7.819 10.294 1.00 82.94 88 SER A N 1
ATOM 675 C CA . SER A 1 88 ? -4.011 -8.957 10.116 1.00 82.94 88 SER A CA 1
ATOM 676 C C . SER A 1 88 ? -3.398 -10.278 10.591 1.00 82.94 88 SER A C 1
ATOM 678 O O . SER A 1 88 ? -4.132 -11.169 10.998 1.00 82.94 88 SER A O 1
ATOM 680 N N . ASP A 1 89 ? -2.066 -10.380 10.581 1.00 78.25 89 ASP A N 1
ATOM 681 C CA . ASP A 1 89 ? -1.308 -11.548 11.056 1.00 78.25 89 ASP A CA 1
ATOM 682 C C . ASP A 1 89 ? -1.072 -11.551 12.590 1.00 78.25 89 ASP A C 1
ATOM 684 O O . ASP A 1 89 ? -0.311 -12.376 13.098 1.00 78.25 89 ASP A O 1
ATOM 688 N N . ARG A 1 90 ? -1.685 -10.618 13.334 1.00 63.34 90 ARG A N 1
ATOM 689 C CA . ARG A 1 90 ? -1.608 -10.494 14.804 1.00 63.34 90 ARG A CA 1
ATOM 690 C C . ARG A 1 90 ? -2.892 -10.972 15.468 1.00 63.34 90 ARG A C 1
ATOM 692 O O . ARG A 1 90 ? -2.769 -11.604 16.539 1.00 63.34 90 ARG A O 1
#

pLDDT: mean 87.07, std 11.5, range [38.78, 96.94]

Sequence (90 aa):
MAVRKEMKPSIEEIIAHRRNCLDTEASDREALTEYIRQFANAKRGNMATLTRESGVPQSKISNFLNGTGTSVGMETLVILSLTIKNLSDR